Protein AF-A0A0K0DC01-F1 (afdb_monomer_lite)

Foldseek 3Di:
DADEAEDQDVVVVVCCVPPVVDDADRRYYYHHDDPQVVLQPAADQEAEFQPADPPPPFPFGWNGPVCQDLSNLVSVLRNYDPNHDYHTDGDDPPPCPSSVVSNVVRDQADADFDDPPDDPDGDDDDDDRDHDDD

Radius of gyration: 16.02 Å; chains: 1; bounding box: 36×36×42 Å

pLDDT: mean 73.1, std 22.29, range [21.22, 97.88]

Structure (mmCIF, N/CA/C/O backbone):
data_AF-A0A0K0DC01-F1
#
_entry.id   AF-A0A0K0DC01-F1
#
loop_
_atom_site.group_PDB
_atom_site.id
_atom_site.type_symbol
_atom_site.label_atom_id
_atom_site.label_alt_id
_atom_site.label_comp_id
_atom_site.label_asym_id
_atom_site.label_entity_id
_atom_site.label_seq_id
_atom_site.pdbx_PDB_ins_code
_atom_site.Cartn_x
_atom_site.Cartn_y
_atom_site.Cartn_z
_atom_site.occupancy
_atom_site.B_iso_or_equiv
_atom_site.auth_seq_id
_atom_site.auth_comp_id
_atom_site.auth_asym_id
_atom_site.auth_atom_id
_atom_site.pdbx_PDB_model_num
ATOM 1 N N . MET A 1 1 ? -1.907 -18.065 4.394 1.00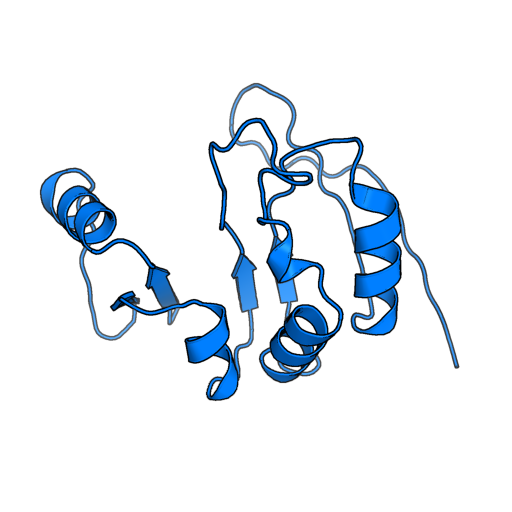 72.00 1 MET A N 1
ATOM 2 C CA . MET A 1 1 ? -1.603 -16.626 4.382 1.00 72.00 1 MET A CA 1
ATOM 3 C C . MET A 1 1 ? -2.094 -16.128 3.047 1.00 72.00 1 MET A C 1
ATOM 5 O O . MET A 1 1 ? -1.588 -16.636 2.064 1.00 72.00 1 MET A O 1
ATOM 9 N N . ASP A 1 2 ? -3.148 -15.318 3.036 1.00 90.06 2 ASP A N 1
ATOM 10 C CA . ASP A 1 2 ? -3.704 -14.692 1.832 1.00 90.06 2 ASP A CA 1
ATOM 11 C C . ASP A 1 2 ? -3.172 -13.254 1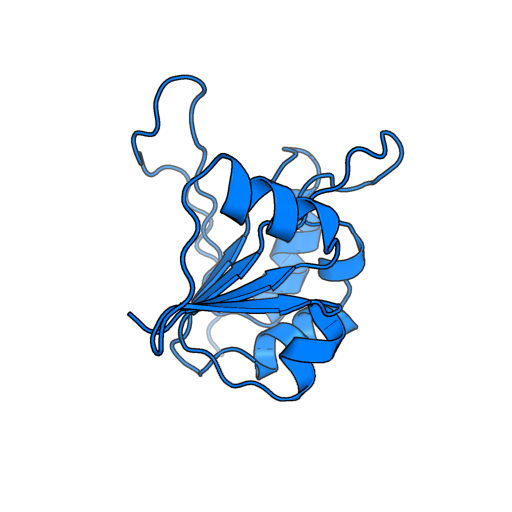.797 1.00 90.06 2 ASP A C 1
ATOM 13 O O . ASP A 1 2 ? -3.313 -12.534 2.786 1.00 90.06 2 ASP A O 1
ATOM 17 N N . ILE A 1 3 ? -2.453 -12.893 0.739 1.00 91.31 3 ILE A N 1
ATOM 18 C CA . ILE A 1 3 ? -1.695 -11.653 0.623 1.00 91.31 3 ILE A CA 1
ATOM 19 C C . ILE A 1 3 ? -2.114 -10.961 -0.660 1.00 91.31 3 ILE A C 1
ATOM 21 O O . ILE A 1 3 ? -2.009 -11.518 -1.756 1.00 91.31 3 ILE A O 1
ATOM 25 N N . THR A 1 4 ? -2.512 -9.704 -0.514 1.00 92.62 4 THR A N 1
ATOM 26 C CA . THR A 1 4 ? -2.651 -8.794 -1.643 1.00 92.62 4 THR A CA 1
ATOM 27 C C . THR A 1 4 ? -1.570 -7.739 -1.555 1.00 92.62 4 THR A C 1
ATOM 29 O O . THR A 1 4 ? -1.534 -6.971 -0.595 1.00 92.62 4 THR A O 1
ATOM 32 N N . THR A 1 5 ? -0.698 -7.702 -2.555 1.00 93.69 5 THR A N 1
ATOM 33 C CA . THR A 1 5 ? 0.277 -6.626 -2.719 1.00 93.69 5 THR A CA 1
ATOM 34 C C . THR A 1 5 ? -0.291 -5.630 -3.719 1.00 93.69 5 THR A C 1
ATOM 36 O O . THR A 1 5 ? -0.624 -6.011 -4.838 1.00 93.69 5 THR A O 1
ATOM 39 N N . VAL A 1 6 ? -0.413 -4.366 -3.327 1.00 93.38 6 VAL A N 1
ATOM 40 C CA . VAL A 1 6 ? -0.788 -3.285 -4.245 1.00 93.38 6 VAL A CA 1
ATOM 41 C C . VAL A 1 6 ? 0.481 -2.529 -4.603 1.00 93.38 6 VAL A C 1
ATOM 43 O O . VAL A 1 6 ? 1.147 -2.001 -3.716 1.00 93.38 6 VAL A O 1
ATOM 46 N N . GLU A 1 7 ? 0.829 -2.521 -5.883 1.00 94.38 7 GLU A N 1
ATOM 47 C CA . GLU A 1 7 ? 2.034 -1.882 -6.410 1.00 94.38 7 GLU A CA 1
ATOM 48 C C . GLU A 1 7 ? 1.637 -0.840 -7.456 1.00 94.38 7 GLU A C 1
ATOM 50 O O . GLU A 1 7 ? 0.808 -1.105 -8.323 1.00 94.38 7 GLU A O 1
ATOM 55 N N . LEU A 1 8 ? 2.239 0.344 -7.393 1.00 93.69 8 LEU A N 1
ATOM 56 C CA . LEU A 1 8 ? 1.942 1.430 -8.319 1.00 93.69 8 LEU A CA 1
ATOM 57 C C . LEU A 1 8 ? 2.677 1.245 -9.654 1.00 93.69 8 LEU A C 1
ATOM 59 O O . LEU A 1 8 ? 2.122 1.550 -10.711 1.00 93.69 8 LEU A O 1
ATOM 63 N N . ASP A 1 9 ? 3.923 0.761 -9.622 1.00 94.00 9 ASP A N 1
ATOM 64 C CA . ASP A 1 9 ? 4.771 0.652 -10.809 1.00 94.00 9 ASP A CA 1
ATOM 65 C C . ASP A 1 9 ? 4.797 -0.782 -11.388 1.00 94.00 9 ASP A C 1
ATOM 67 O O . ASP A 1 9 ? 5.439 -1.686 -10.834 1.00 94.00 9 ASP A O 1
ATOM 71 N N . PRO A 1 10 ? 4.199 -1.024 -12.573 1.00 95.38 10 PRO A N 1
ATOM 72 C CA . PRO A 1 10 ? 4.240 -2.336 -13.219 1.00 95.38 10 PRO A CA 1
ATOM 73 C C . PRO A 1 10 ? 5.661 -2.798 -13.590 1.00 95.38 10 PRO A C 1
ATOM 75 O O . PRO A 1 10 ? 5.891 -3.997 -13.793 1.00 95.38 10 PRO A O 1
ATOM 78 N N . ALA A 1 11 ? 6.639 -1.890 -13.689 1.00 96.38 11 ALA A N 1
ATOM 79 C CA . ALA A 1 11 ? 8.031 -2.258 -13.911 1.00 96.38 11 ALA A CA 1
ATOM 80 C C . ALA A 1 11 ? 8.624 -3.013 -12.712 1.00 96.38 11 ALA A C 1
ATOM 82 O O . ALA A 1 11 ? 9.389 -3.959 -12.931 1.00 96.38 11 ALA A O 1
ATOM 83 N N . ILE A 1 12 ? 8.234 -2.663 -11.481 1.00 95.00 12 ILE A N 1
ATOM 84 C CA . ILE A 1 12 ? 8.660 -3.358 -10.260 1.00 95.00 12 ILE A CA 1
ATOM 85 C C . ILE A 1 12 ? 8.122 -4.786 -10.251 1.00 95.00 12 ILE A C 1
ATOM 87 O O . ILE A 1 12 ? 8.902 -5.720 -10.065 1.00 95.00 12 ILE A O 1
ATOM 91 N N . LEU A 1 13 ? 6.842 -4.991 -10.585 1.00 95.38 13 LEU A N 1
ATOM 92 C CA . LEU A 1 13 ? 6.265 -6.335 -10.718 1.00 95.38 13 LEU A CA 1
ATOM 93 C C . LEU A 1 13 ? 7.022 -7.179 -11.754 1.00 95.38 13 LEU A C 1
ATOM 95 O O . LEU A 1 13 ? 7.353 -8.342 -11.510 1.00 95.38 13 LEU A O 1
ATOM 99 N N . ARG A 1 14 ? 7.359 -6.591 -12.908 1.00 96.31 14 ARG A N 1
ATOM 100 C CA . ARG A 1 14 ? 8.145 -7.275 -13.946 1.00 96.31 14 ARG A CA 1
ATOM 101 C C . ARG A 1 14 ? 9.538 -7.667 -13.449 1.00 96.31 14 ARG A C 1
ATOM 103 O O . ARG A 1 14 ? 10.002 -8.765 -13.758 1.00 96.31 14 ARG A O 1
ATOM 110 N N . ILE A 1 15 ? 10.212 -6.789 -12.706 1.00 97.12 15 ILE A N 1
ATOM 111 C CA . ILE A 1 15 ? 11.526 -7.068 -12.112 1.00 97.12 15 ILE A CA 1
ATOM 112 C C . ILE A 1 15 ? 11.407 -8.173 -11.059 1.00 97.12 15 ILE A C 1
ATOM 114 O O . ILE A 1 15 ? 12.187 -9.123 -11.098 1.00 97.12 15 ILE A O 1
ATOM 118 N N . ALA A 1 16 ? 10.416 -8.090 -10.173 1.00 97.00 16 ALA A N 1
ATOM 119 C CA . ALA A 1 16 ? 10.173 -9.061 -9.115 1.00 97.00 16 ALA A CA 1
ATOM 120 C C . ALA A 1 16 ? 9.929 -10.471 -9.676 1.00 97.00 16 ALA A C 1
ATOM 122 O O . ALA A 1 16 ? 10.578 -11.427 -9.249 1.00 97.00 16 ALA A O 1
ATOM 123 N N . LYS A 1 17 ? 9.082 -10.595 -10.707 1.00 95.56 17 LYS A N 1
ATOM 124 C CA . LYS A 1 17 ? 8.835 -11.873 -11.395 1.00 95.56 17 LYS A CA 1
ATOM 125 C C . LYS A 1 17 ? 10.083 -12.418 -12.083 1.00 95.56 17 LYS A C 1
ATOM 127 O O . LYS A 1 17 ? 10.385 -13.602 -11.979 1.00 95.56 17 LYS A O 1
ATOM 132 N N . LYS A 1 18 ? 10.826 -11.561 -12.791 1.00 96.50 18 LYS A N 1
ATOM 133 C CA . LYS A 1 18 ? 11.973 -11.993 -13.604 1.00 96.50 18 LYS A CA 1
ATOM 134 C C . LYS A 1 18 ? 13.207 -12.347 -12.773 1.00 96.50 18 LYS A C 1
ATOM 136 O O . LYS A 1 18 ? 13.928 -13.270 -13.136 1.00 96.50 18 LYS A O 1
ATOM 141 N N . TRP A 1 19 ? 13.478 -11.589 -11.713 1.00 97.88 19 TRP A N 1
ATOM 142 C CA . TRP A 1 19 ? 14.767 -11.625 -11.013 1.00 97.88 19 TRP A CA 1
ATOM 143 C C . TRP A 1 19 ? 14.675 -12.054 -9.550 1.00 97.88 19 TRP A C 1
ATOM 145 O O . TRP A 1 19 ? 15.684 -12.476 -8.995 1.00 97.88 19 TRP A O 1
ATOM 155 N N . TYR A 1 20 ? 13.493 -11.978 -8.934 1.00 96.25 20 TYR A N 1
ATOM 156 C CA . TYR A 1 20 ? 13.296 -12.284 -7.512 1.00 96.25 20 TYR A CA 1
ATOM 157 C C . TYR A 1 20 ? 12.340 -13.457 -7.270 1.00 96.25 20 TYR A C 1
ATOM 159 O O . TYR A 1 20 ? 11.927 -13.674 -6.135 1.00 96.25 20 TYR A O 1
ATOM 167 N N . ALA A 1 21 ? 12.016 -14.224 -8.319 1.00 94.50 21 ALA A N 1
ATOM 168 C CA . ALA A 1 21 ? 11.156 -15.408 -8.248 1.00 94.50 21 ALA A CA 1
ATOM 169 C C . ALA A 1 21 ? 9.800 -15.143 -7.566 1.00 94.50 21 ALA A C 1
ATOM 171 O O . ALA A 1 21 ? 9.260 -16.010 -6.881 1.00 94.50 21 ALA A O 1
ATOM 172 N N . LEU A 1 22 ? 9.257 -13.935 -7.748 1.00 94.25 22 LEU A N 1
ATOM 173 C CA . LEU A 1 22 ? 7.889 -13.642 -7.349 1.00 94.25 22 LEU A CA 1
ATOM 174 C C . LEU A 1 22 ? 6.937 -14.486 -8.202 1.00 94.25 22 LEU A C 1
ATOM 176 O O . LEU A 1 22 ? 6.884 -14.308 -9.420 1.00 94.25 22 LEU A O 1
ATOM 180 N N . ASP A 1 23 ? 6.185 -15.358 -7.541 1.00 92.81 23 ASP A N 1
ATOM 181 C CA . ASP A 1 23 ? 5.131 -16.165 -8.143 1.00 92.81 23 ASP A CA 1
ATOM 182 C C . ASP A 1 23 ? 3.783 -15.800 -7.516 1.00 92.81 23 ASP A C 1
ATOM 184 O O . ASP A 1 23 ? 3.688 -15.573 -6.304 1.00 92.81 23 ASP A O 1
ATOM 188 N N . GLU A 1 24 ? 2.761 -15.696 -8.360 1.00 93.12 24 GLU A N 1
ATOM 189 C CA . GLU A 1 24 ? 1.397 -15.384 -7.940 1.00 93.12 24 GLU A CA 1
ATOM 190 C C . GLU A 1 24 ? 0.581 -16.674 -7.904 1.00 93.12 24 GLU A C 1
ATOM 192 O O . GLU A 1 24 ? 0.580 -17.453 -8.856 1.00 93.12 24 GLU A O 1
ATOM 197 N N . ASP A 1 25 ? -0.145 -16.894 -6.813 1.00 93.19 25 ASP A N 1
ATOM 198 C CA . ASP A 1 25 ? -1.046 -18.030 -6.651 1.00 93.19 25 ASP A CA 1
ATOM 199 C C . ASP A 1 25 ? -2.389 -17.561 -6.068 1.00 93.19 25 ASP A C 1
ATOM 201 O O . ASP A 1 25 ? -2.649 -16.373 -5.879 1.00 93.19 25 ASP A O 1
ATOM 205 N N . TYR A 1 26 ? -3.278 -18.502 -5.755 1.00 92.31 26 TYR A N 1
ATOM 206 C CA . TYR A 1 26 ? -4.573 -18.186 -5.141 1.00 92.31 26 TYR A CA 1
ATOM 207 C C . TYR A 1 26 ? -4.461 -17.529 -3.749 1.00 92.31 26 TYR A C 1
ATOM 209 O O . TYR A 1 26 ? -5.467 -17.081 -3.206 1.00 92.31 26 TYR A O 1
ATOM 217 N N . ARG A 1 27 ? -3.263 -17.490 -3.154 1.00 92.12 27 ARG A N 1
ATOM 218 C CA . ARG A 1 27 ? -2.957 -16.930 -1.833 1.00 92.12 27 ARG A CA 1
ATOM 219 C C . ARG A 1 27 ? -2.034 -15.714 -1.900 1.00 92.12 27 ARG A C 1
ATOM 221 O O . ARG A 1 27 ? -1.879 -15.050 -0.882 1.00 92.12 27 ARG A O 1
ATOM 228 N N . HIS A 1 28 ? -1.409 -15.419 -3.035 1.00 94.25 28 HIS A N 1
ATOM 229 C CA . HIS A 1 28 ? -0.598 -14.226 -3.235 1.00 94.25 28 HIS A CA 1
ATOM 230 C C . HIS A 1 28 ? -0.881 -13.618 -4.603 1.00 94.25 28 HIS A C 1
ATOM 232 O O . HIS A 1 28 ? -0.551 -14.197 -5.634 1.00 94.25 28 HIS A O 1
ATOM 238 N N . ARG A 1 29 ? -1.471 -12.424 -4.588 1.00 94.12 29 ARG A N 1
ATOM 239 C CA . ARG A 1 29 ? -1.810 -11.654 -5.786 1.00 94.12 29 ARG A CA 1
ATOM 240 C C . ARG A 1 29 ? -1.162 -10.280 -5.737 1.00 94.12 29 ARG A C 1
ATOM 242 O O . ARG A 1 29 ? -1.105 -9.664 -4.669 1.00 94.12 29 ARG A O 1
ATOM 249 N N . VAL A 1 30 ? -0.722 -9.795 -6.892 1.00 95.25 30 VAL A N 1
ATOM 250 C CA . VAL A 1 30 ? -0.247 -8.426 -7.064 1.00 95.25 30 VAL A CA 1
ATOM 251 C C . VAL A 1 30 ? -1.228 -7.653 -7.930 1.00 95.25 30 VAL A C 1
ATOM 253 O O . VAL A 1 30 ? -1.561 -8.049 -9.044 1.00 95.25 30 VAL A O 1
ATOM 256 N N . ILE A 1 31 ? -1.691 -6.525 -7.410 1.00 93.81 31 ILE A N 1
ATOM 257 C CA . ILE A 1 31 ? -2.612 -5.622 -8.090 1.00 93.81 31 ILE A CA 1
ATOM 258 C C . ILE A 1 31 ? -1.835 -4.364 -8.453 1.00 93.81 31 ILE A C 1
ATOM 260 O O . ILE A 1 31 ? -1.224 -3.742 -7.586 1.00 93.81 31 ILE A O 1
ATOM 264 N N . ILE A 1 32 ? -1.854 -4.006 -9.739 1.00 95.00 32 ILE A N 1
ATOM 265 C CA . ILE A 1 32 ? -1.292 -2.739 -10.206 1.00 95.00 32 ILE A CA 1
ATOM 266 C C . ILE A 1 32 ? -2.359 -1.657 -10.062 1.00 95.00 32 ILE A C 1
ATOM 268 O O . ILE A 1 32 ? -3.267 -1.584 -10.889 1.00 95.00 32 ILE A O 1
ATOM 272 N N . ASP A 1 33 ? -2.274 -0.869 -8.992 1.00 92.00 33 ASP A N 1
ATOM 273 C CA . ASP A 1 33 ? -3.213 0.216 -8.685 1.00 92.00 33 ASP A CA 1
ATOM 274 C C . ASP A 1 33 ? -2.590 1.215 -7.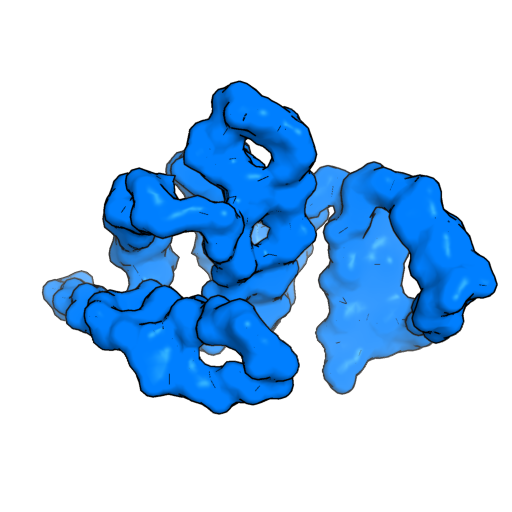691 1.00 92.00 33 ASP A C 1
ATOM 276 O O . ASP A 1 33 ? -1.571 0.946 -7.052 1.00 92.00 33 ASP A O 1
ATOM 280 N N . ASP A 1 34 ? -3.223 2.373 -7.531 1.00 88.25 34 ASP A N 1
ATOM 281 C CA . ASP A 1 34 ? -2.939 3.286 -6.429 1.00 88.25 34 ASP A CA 1
ATOM 282 C C . ASP A 1 34 ? -3.452 2.677 -5.116 1.00 88.25 34 ASP A C 1
ATOM 284 O O . ASP A 1 34 ? -4.650 2.412 -4.949 1.00 88.25 34 ASP A O 1
ATOM 288 N N . GLY A 1 35 ? -2.543 2.511 -4.151 1.00 84.19 35 GLY A N 1
ATOM 289 C CA . GLY A 1 35 ? -2.855 2.003 -2.820 1.00 84.19 35 GLY A CA 1
ATOM 290 C C . GLY A 1 35 ? -4.037 2.715 -2.162 1.00 84.19 35 GLY A C 1
ATOM 291 O O . GLY A 1 35 ? -4.889 2.040 -1.601 1.00 84.19 35 GLY A O 1
ATOM 292 N N . LEU A 1 36 ? -4.164 4.044 -2.277 1.00 82.62 36 LEU A N 1
ATOM 293 C CA . LEU A 1 36 ? -5.277 4.808 -1.694 1.00 82.62 36 LEU A CA 1
ATOM 294 C C . LEU A 1 36 ? -6.620 4.580 -2.402 1.00 82.62 36 LEU A C 1
ATOM 296 O O . LEU A 1 36 ? -7.676 4.786 -1.795 1.00 82.62 36 LEU A O 1
ATOM 300 N N . ASN A 1 37 ? -6.609 4.175 -3.671 1.00 84.19 37 ASN A N 1
ATOM 301 C CA . ASN A 1 37 ? -7.831 3.814 -4.385 1.00 84.19 37 ASN A CA 1
ATOM 302 C C . ASN A 1 37 ? -8.271 2.397 -4.038 1.00 84.19 37 ASN A C 1
ATOM 304 O O . ASN A 1 37 ? -9.448 2.201 -3.730 1.00 84.19 37 ASN A O 1
ATOM 308 N N . TYR A 1 38 ? -7.328 1.456 -3.981 1.00 82.88 38 TYR A N 1
ATOM 309 C CA . TYR A 1 38 ? -7.605 0.064 -3.635 1.00 82.88 38 TYR A CA 1
ATOM 310 C C . TYR A 1 38 ? -8.258 -0.079 -2.250 1.00 82.88 38 TYR A C 1
ATOM 312 O O . TYR A 1 38 ? -9.263 -0.772 -2.073 1.00 82.88 38 TYR A O 1
ATOM 320 N N . VAL A 1 39 ? -7.738 0.646 -1.258 1.00 77.69 39 VAL A N 1
ATOM 321 C CA . VAL A 1 39 ? -8.178 0.535 0.144 1.00 77.69 39 VAL A CA 1
ATOM 322 C C . VAL A 1 39 ? -9.610 1.008 0.409 1.00 77.69 39 VAL A C 1
ATOM 324 O O . VAL A 1 39 ? -10.151 0.731 1.476 1.00 77.69 39 VAL A O 1
ATOM 327 N N . LYS A 1 40 ? -10.262 1.701 -0.533 1.00 71.12 40 LYS A N 1
ATOM 328 C CA . LYS A 1 40 ? -11.652 2.166 -0.364 1.00 71.12 40 LYS A CA 1
ATOM 329 C C . LYS A 1 40 ? -12.670 1.020 -0.374 1.00 71.12 40 LYS A C 1
ATOM 331 O O . LYS A 1 40 ? -13.783 1.212 0.111 1.00 71.12 40 LYS A O 1
ATOM 336 N N . CYS A 1 41 ? -12.300 -0.139 -0.920 1.00 62.34 41 CYS A N 1
ATOM 337 C CA . CYS A 1 41 ? -13.207 -1.262 -1.166 1.00 62.34 41 CYS A CA 1
ATOM 338 C C . CYS A 1 41 ? -12.836 -2.542 -0.398 1.00 62.34 41 CYS A C 1
ATOM 340 O O . CYS A 1 41 ? -13.537 -3.543 -0.533 1.00 62.34 41 CYS A O 1
ATOM 342 N N . ALA A 1 42 ? -11.750 -2.530 0.379 1.00 67.00 42 ALA A N 1
ATOM 343 C CA . ALA A 1 42 ? -11.215 -3.712 1.051 1.00 67.00 42 ALA A CA 1
ATOM 344 C C . ALA A 1 42 ? -11.432 -3.657 2.573 1.00 67.00 42 ALA A C 1
ATOM 346 O O . ALA A 1 42 ? -11.555 -2.582 3.159 1.00 67.00 42 ALA A O 1
ATOM 347 N N . ALA A 1 43 ? -11.470 -4.830 3.207 1.00 73.81 43 ALA A N 1
ATOM 348 C CA . ALA A 1 43 ? -11.488 -4.986 4.657 1.00 73.81 43 ALA A CA 1
ATOM 349 C C . ALA A 1 43 ? -10.434 -6.030 5.044 1.00 73.81 43 ALA A C 1
ATOM 351 O O . ALA A 1 43 ? -10.611 -7.219 4.791 1.00 73.81 43 ALA A O 1
ATOM 352 N N . GLU A 1 44 ? -9.331 -5.578 5.636 1.00 79.56 44 GLU A N 1
ATOM 353 C CA . GLU A 1 44 ? -8.132 -6.381 5.865 1.00 79.56 44 GLU A CA 1
ATOM 354 C C . GLU A 1 44 ? -7.828 -6.549 7.359 1.00 79.56 44 GLU A C 1
ATOM 356 O O . GLU A 1 44 ? -8.094 -5.683 8.202 1.00 79.56 44 GLU A O 1
ATOM 361 N N . SER A 1 45 ? -7.244 -7.698 7.704 1.00 80.81 45 SER A N 1
ATOM 362 C CA . SER A 1 45 ? -6.806 -7.978 9.080 1.00 80.81 45 SER A CA 1
ATOM 363 C C . SER A 1 45 ? -5.440 -7.363 9.382 1.00 80.81 45 SER A C 1
ATOM 365 O O . SER A 1 45 ? -5.177 -6.956 10.508 1.00 80.81 45 SER A O 1
ATOM 367 N N . VAL A 1 46 ? -4.550 -7.290 8.394 1.00 85.31 46 VAL A N 1
ATOM 368 C CA . VAL A 1 46 ? -3.210 -6.717 8.551 1.00 85.31 46 VAL A CA 1
ATOM 369 C C . VAL A 1 46 ? -2.882 -5.926 7.299 1.00 85.31 46 VAL A C 1
ATOM 371 O O . VAL A 1 46 ? -3.021 -6.436 6.193 1.00 85.31 46 VAL A O 1
ATOM 374 N N . VAL A 1 47 ? -2.420 -4.695 7.483 1.00 87.50 47 VAL A N 1
ATOM 375 C CA . VAL A 1 47 ? -2.008 -3.805 6.399 1.00 87.50 47 VAL A CA 1
ATOM 376 C C . VAL A 1 47 ? -0.564 -3.408 6.643 1.00 87.50 47 VAL A C 1
ATOM 378 O O . VAL A 1 47 ? -0.223 -2.922 7.722 1.00 87.50 47 VAL A O 1
ATOM 381 N N . HIS A 1 48 ? 0.287 -3.629 5.644 1.00 87.81 48 HIS A N 1
ATOM 382 C CA . HIS A 1 48 ? 1.683 -3.217 5.675 1.00 87.81 48 HIS A CA 1
ATOM 383 C C . HIS A 1 48 ? 1.922 -2.116 4.642 1.00 87.81 48 HIS A C 1
ATOM 385 O O . HIS A 1 48 ? 1.743 -2.339 3.449 1.00 87.81 48 HIS A O 1
ATOM 391 N N . LEU A 1 49 ? 2.315 -0.931 5.105 1.00 87.62 49 LEU A N 1
ATOM 392 C CA . LEU A 1 49 ? 2.669 0.206 4.264 1.00 87.62 49 LEU A CA 1
ATOM 393 C C . LEU A 1 49 ? 4.192 0.294 4.129 1.00 87.62 49 LEU A C 1
ATOM 395 O O . LEU A 1 49 ? 4.889 0.690 5.067 1.00 87.62 49 LEU A O 1
ATOM 399 N N . ASP A 1 50 ? 4.690 -0.030 2.938 1.00 88.81 50 ASP A N 1
ATOM 400 C CA . ASP A 1 50 ? 6.088 0.171 2.533 1.00 88.81 50 ASP A CA 1
ATOM 401 C C . ASP A 1 50 ? 6.145 1.046 1.272 1.00 88.81 50 ASP A C 1
ATOM 403 O O . ASP A 1 50 ? 6.599 0.638 0.209 1.00 88.81 50 ASP A O 1
ATOM 407 N N . ILE A 1 51 ? 5.587 2.256 1.377 1.00 87.50 51 ILE A N 1
ATOM 408 C CA . ILE A 1 51 ? 5.414 3.176 0.245 1.00 87.50 51 ILE A CA 1
ATOM 409 C C . ILE A 1 51 ? 6.399 4.325 0.397 1.00 87.50 51 ILE A C 1
ATOM 411 O O . ILE A 1 51 ? 6.144 5.271 1.138 1.00 87.50 51 ILE A O 1
ATOM 415 N N . CYS A 1 52 ? 7.530 4.245 -0.292 1.00 86.56 52 CYS A N 1
ATOM 416 C CA . CYS A 1 52 ? 8.616 5.206 -0.146 1.00 86.56 52 CYS A CA 1
ATOM 417 C C . CYS A 1 52 ? 8.795 6.098 -1.378 1.00 86.56 52 CYS A C 1
ATOM 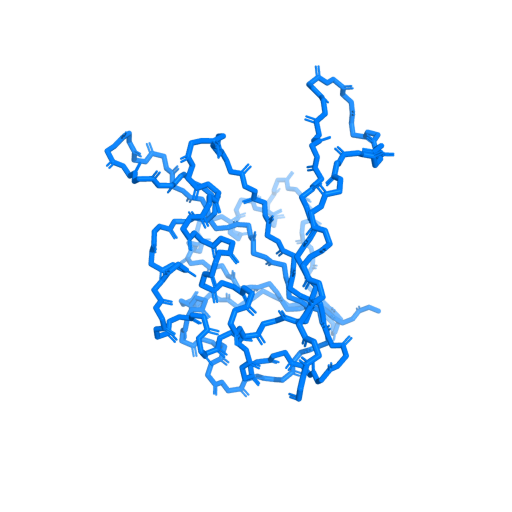419 O O . CYS A 1 52 ? 8.478 5.704 -2.496 1.00 86.56 52 CYS A O 1
ATOM 421 N N . THR A 1 53 ? 9.382 7.275 -1.176 1.00 85.69 53 THR A N 1
ATOM 422 C CA . THR A 1 53 ? 9.875 8.143 -2.251 1.00 85.69 53 THR A CA 1
ATOM 423 C C . THR A 1 53 ? 11.379 8.356 -2.130 1.00 85.69 53 THR A C 1
ATOM 425 O O . THR A 1 53 ? 11.950 8.296 -1.039 1.00 85.69 53 THR A O 1
ATOM 428 N N . THR A 1 54 ? 12.023 8.612 -3.265 1.00 85.06 54 THR A N 1
ATOM 429 C CA . THR A 1 54 ? 13.419 9.065 -3.346 1.00 85.06 54 THR A CA 1
ATOM 430 C C . THR A 1 54 ? 13.531 10.574 -3.553 1.00 85.06 54 THR A C 1
ATOM 432 O O . THR A 1 54 ? 14.635 11.070 -3.761 1.00 85.06 54 THR A O 1
ATOM 435 N N . ASP A 1 55 ? 12.406 11.291 -3.546 1.00 87.12 55 ASP A N 1
ATOM 436 C CA . ASP A 1 55 ? 12.373 12.748 -3.637 1.00 87.12 55 ASP A CA 1
ATOM 437 C C . ASP A 1 55 ? 13.071 13.369 -2.409 1.00 87.12 55 ASP A C 1
ATOM 439 O O . ASP A 1 55 ? 12.622 13.143 -1.279 1.00 87.12 55 ASP A O 1
ATOM 443 N N . PRO A 1 56 ? 14.177 14.116 -2.595 1.00 81.44 56 PRO A N 1
ATOM 444 C CA . PRO A 1 56 ? 14.902 14.736 -1.491 1.00 81.44 56 PRO A CA 1
ATOM 445 C C . PRO A 1 56 ? 14.106 15.846 -0.791 1.00 81.44 56 PRO A C 1
ATOM 447 O O . PRO A 1 56 ? 14.412 16.151 0.362 1.00 81.44 56 PRO A O 1
ATOM 450 N N . ASP A 1 57 ? 13.102 16.424 -1.456 1.00 85.12 57 ASP A N 1
ATOM 451 C CA . ASP A 1 57 ? 12.283 17.518 -0.928 1.00 85.12 57 ASP A CA 1
ATOM 452 C C . ASP A 1 57 ? 11.022 17.017 -0.192 1.00 85.12 57 ASP A C 1
ATOM 454 O O . ASP A 1 57 ? 10.279 17.808 0.400 1.00 85.12 57 ASP A O 1
ATOM 458 N N . ALA A 1 58 ? 10.778 15.700 -0.179 1.00 82.00 58 ALA A N 1
ATOM 459 C CA . ALA A 1 58 ? 9.663 15.100 0.548 1.00 82.00 58 ALA A CA 1
ATOM 460 C C . ALA A 1 58 ? 9.837 15.232 2.070 1.00 82.00 58 ALA A C 1
ATOM 462 O O . ALA A 1 58 ? 10.918 14.998 2.619 1.00 82.00 58 ALA A O 1
ATOM 463 N N . LYS A 1 59 ? 8.756 15.555 2.795 1.00 81.12 59 LYS A N 1
ATOM 464 C CA . LYS A 1 59 ? 8.829 15.738 4.258 1.00 81.12 59 LYS A CA 1
ATOM 465 C C . LYS A 1 59 ? 9.012 14.405 4.985 1.00 81.12 59 LYS A C 1
ATOM 467 O O . LYS A 1 59 ? 9.669 14.344 6.027 1.00 81.12 59 LYS A O 1
ATOM 472 N N . SER A 1 60 ? 8.472 13.337 4.415 1.00 79.75 60 SER A N 1
ATOM 473 C CA . SER A 1 60 ? 8.645 11.957 4.824 1.00 79.75 60 SER A CA 1
ATOM 474 C C . SER A 1 60 ? 9.001 11.089 3.624 1.00 79.75 60 SER A C 1
ATOM 476 O O . SER A 1 60 ? 8.312 11.063 2.606 1.00 79.75 60 SER A O 1
ATOM 478 N N . LEU A 1 61 ? 10.086 10.332 3.783 1.00 81.69 61 LEU A N 1
ATOM 479 C CA . LEU A 1 61 ? 10.573 9.407 2.763 1.00 81.69 61 LEU A CA 1
ATOM 480 C C . LEU A 1 61 ? 9.786 8.097 2.751 1.00 81.69 61 LEU A C 1
ATOM 482 O O . LEU A 1 61 ? 9.616 7.517 1.688 1.00 81.69 61 LEU A O 1
ATOM 486 N N . CYS A 1 62 ? 9.338 7.624 3.918 1.00 83.75 62 CYS A N 1
ATOM 487 C CA . CYS A 1 62 ? 8.601 6.371 4.079 1.00 83.75 62 CYS A CA 1
ATOM 488 C C . CYS A 1 62 ? 7.704 6.450 5.332 1.00 83.75 62 CYS A C 1
ATOM 490 O O . CYS A 1 62 ? 8.254 6.609 6.429 1.00 83.75 62 CYS A O 1
ATOM 492 N N . PRO A 1 63 ? 6.373 6.321 5.199 1.00 83.44 63 PRO A N 1
ATOM 493 C CA . PRO A 1 63 ? 5.623 6.490 3.963 1.00 83.44 63 PRO A CA 1
ATOM 494 C C . PRO A 1 63 ? 5.758 7.895 3.373 1.00 83.44 63 PRO A C 1
ATOM 496 O O . PRO A 1 63 ? 6.185 8.818 4.069 1.00 83.44 63 PRO A O 1
ATOM 499 N N . ILE A 1 64 ? 5.366 8.065 2.114 1.00 86.44 64 ILE A N 1
ATOM 500 C CA . ILE A 1 64 ? 5.235 9.393 1.500 1.00 86.44 64 ILE A CA 1
ATOM 501 C C . ILE A 1 64 ? 4.159 10.242 2.208 1.00 86.44 64 ILE A C 1
ATOM 503 O O . ILE A 1 64 ? 3.193 9.714 2.764 1.00 86.44 64 ILE A O 1
ATOM 507 N N . ASP A 1 65 ? 4.296 11.567 2.140 1.00 83.75 65 ASP A N 1
ATOM 508 C CA . ASP A 1 65 ? 3.508 12.538 2.922 1.00 83.75 65 ASP A CA 1
ATOM 509 C C . ASP A 1 65 ? 1.983 12.377 2.828 1.00 83.75 65 ASP A C 1
ATOM 511 O O . ASP A 1 65 ? 1.274 12.613 3.808 1.00 83.75 65 ASP A O 1
ATOM 515 N N . ILE A 1 66 ? 1.466 11.951 1.670 1.00 85.75 66 ILE A N 1
ATOM 516 C CA . ILE A 1 66 ? 0.021 11.803 1.444 1.00 85.75 66 ILE A CA 1
ATOM 517 C C . ILE A 1 66 ? -0.622 10.762 2.372 1.00 85.75 66 ILE A C 1
ATOM 519 O O . ILE A 1 66 ? -1.796 10.894 2.699 1.00 85.75 66 ILE A O 1
ATOM 523 N N . PHE A 1 67 ? 0.134 9.773 2.864 1.00 83.69 67 PHE A N 1
ATOM 524 C CA . PHE A 1 67 ? -0.382 8.767 3.802 1.00 83.69 67 PHE A CA 1
ATOM 525 C C . PHE A 1 67 ? -0.525 9.288 5.239 1.00 83.69 67 PHE A C 1
ATOM 527 O O . PHE A 1 67 ? -1.098 8.604 6.085 1.00 83.69 67 PHE A O 1
ATOM 534 N N . PHE A 1 68 ? -0.059 10.510 5.510 1.00 81.62 68 PHE A N 1
ATOM 535 C CA . PHE A 1 68 ? -0.225 11.198 6.790 1.00 81.62 68 PHE A CA 1
ATOM 536 C C . PHE A 1 68 ? -1.276 12.313 6.747 1.00 81.62 68 PHE A C 1
ATOM 538 O O . PHE A 1 68 ? -1.331 13.134 7.663 1.00 81.62 68 PHE A O 1
ATOM 545 N N . THR A 1 69 ? -2.107 12.382 5.704 1.00 85.25 69 THR A N 1
ATOM 546 C CA . THR A 1 69 ? -3.265 13.286 5.694 1.00 85.25 69 THR A CA 1
ATOM 547 C C . THR A 1 69 ? -4.418 12.693 6.501 1.00 85.25 69 THR A C 1
ATOM 549 O O . THR A 1 69 ? -4.522 11.474 6.667 1.00 85.25 69 THR A O 1
ATOM 552 N N . GLU A 1 70 ? -5.307 13.539 7.027 1.00 86.38 70 GLU A N 1
ATOM 553 C CA . GLU A 1 70 ? -6.461 13.050 7.792 1.00 86.38 70 GLU A CA 1
ATOM 554 C C . GLU A 1 70 ? -7.383 12.193 6.913 1.00 86.38 70 GLU A C 1
ATOM 556 O O . GLU A 1 70 ? -7.944 11.200 7.378 1.00 86.38 70 GLU A O 1
ATOM 561 N N . GLU A 1 71 ? -7.497 12.532 5.630 1.00 87.12 71 GLU A N 1
ATOM 562 C CA . GLU A 1 71 ? -8.263 11.784 4.642 1.00 87.12 71 GLU A CA 1
ATOM 563 C C . GLU A 1 71 ? -7.689 10.380 4.441 1.00 87.12 71 GLU A C 1
ATOM 565 O O . GLU A 1 71 ? -8.434 9.402 4.527 1.00 87.12 71 GLU A O 1
ATOM 570 N N . ALA A 1 72 ? -6.374 10.261 4.230 1.00 85.25 72 ALA A N 1
ATOM 571 C CA . ALA A 1 72 ? -5.721 8.970 4.042 1.00 85.25 72 ALA A CA 1
ATOM 572 C C . ALA A 1 72 ? -5.814 8.105 5.303 1.00 85.25 72 ALA A C 1
ATOM 574 O O . ALA A 1 72 ? -6.219 6.945 5.222 1.00 85.25 72 ALA A O 1
ATOM 575 N N . VAL A 1 73 ? -5.532 8.674 6.480 1.00 84.44 73 VAL A N 1
ATOM 576 C CA . VAL A 1 73 ? -5.626 7.952 7.759 1.00 84.44 73 VAL A CA 1
ATOM 577 C C . VAL A 1 73 ? -7.055 7.474 8.023 1.00 84.44 73 VAL A C 1
ATOM 579 O O . VAL A 1 73 ? -7.248 6.344 8.462 1.00 84.44 73 VAL A O 1
ATOM 582 N N . ARG A 1 74 ? -8.071 8.280 7.693 1.00 85.19 74 ARG A N 1
ATOM 583 C CA . ARG A 1 74 ? -9.486 7.898 7.819 1.00 85.19 74 ARG A CA 1
ATOM 584 C C . ARG A 1 74 ? -9.889 6.781 6.855 1.00 85.19 74 ARG A C 1
ATOM 586 O O . ARG A 1 74 ? -10.772 5.986 7.172 1.00 85.19 74 ARG A O 1
ATOM 593 N N . VAL A 1 75 ? -9.304 6.734 5.662 1.00 85.12 75 VAL A N 1
ATOM 594 C CA . VAL A 1 75 ? -9.534 5.629 4.722 1.00 85.12 75 VAL A CA 1
ATOM 595 C C . VAL A 1 75 ? -8.852 4.358 5.237 1.00 85.12 75 VAL A C 1
ATOM 597 O O . VAL A 1 75 ? -9.500 3.319 5.331 1.00 85.12 75 VAL A O 1
ATOM 600 N N . LEU A 1 76 ? -7.594 4.453 5.677 1.00 82.62 76 LEU A N 1
ATOM 601 C CA . LEU A 1 76 ? -6.852 3.335 6.269 1.00 82.62 76 LEU A CA 1
ATOM 602 C C . LEU A 1 76 ? -7.518 2.793 7.543 1.00 82.62 76 LEU A C 1
ATOM 604 O O . LEU A 1 76 ? -7.523 1.587 7.767 1.00 82.62 76 LEU A O 1
ATOM 608 N N . SER A 1 77 ? -8.125 3.653 8.364 1.00 82.19 77 SER A N 1
ATOM 609 C CA . SER A 1 77 ? -8.836 3.216 9.570 1.00 82.19 77 SER A CA 1
ATOM 610 C C . SER A 1 77 ? -10.113 2.434 9.255 1.00 82.19 77 SER A C 1
ATOM 612 O O . SER A 1 77 ? -10.562 1.655 10.084 1.00 82.19 77 SER A O 1
ATOM 614 N N . LYS A 1 78 ? -10.724 2.652 8.083 1.00 82.31 78 LYS A N 1
ATOM 615 C CA . LYS A 1 78 ? -11.906 1.901 7.626 1.00 82.31 78 LYS A CA 1
ATOM 616 C C . LYS A 1 78 ? -11.539 0.582 6.952 1.00 82.31 78 LYS A C 1
ATOM 618 O O . LYS A 1 78 ? -12.326 -0.354 7.001 1.00 82.31 78 LYS A O 1
ATOM 623 N N . LEU A 1 79 ? -10.366 0.537 6.326 1.00 81.88 79 LEU A N 1
ATOM 624 C CA . LEU A 1 79 ? -9.800 -0.662 5.715 1.00 81.88 79 LEU A CA 1
ATOM 625 C C . LEU A 1 79 ? -9.500 -1.742 6.759 1.00 81.88 79 LEU A C 1
ATOM 627 O O . LEU A 1 79 ? -9.631 -2.927 6.480 1.00 81.88 79 LEU A O 1
ATOM 631 N N . ILE A 1 80 ? -9.046 -1.349 7.946 1.00 80.94 80 ILE A N 1
ATOM 632 C CA . ILE A 1 80 ? -8.557 -2.285 8.956 1.00 80.94 80 ILE A CA 1
ATOM 633 C C . ILE A 1 80 ? -9.707 -2.693 9.872 1.00 80.94 80 ILE A C 1
ATOM 635 O O . ILE A 1 80 ? -10.426 -1.849 10.400 1.00 80.94 80 ILE A O 1
ATOM 639 N N . SER A 1 81 ? -9.876 -4.002 10.072 1.00 77.69 81 SER A N 1
ATOM 640 C CA . SER A 1 81 ? -10.854 -4.524 11.039 1.00 77.69 81 SER A CA 1
ATOM 641 C C . SER A 1 81 ? -10.597 -3.998 12.462 1.00 77.69 81 SER A C 1
ATOM 643 O O . SER A 1 81 ? -9.483 -3.598 12.783 1.00 77.69 81 SER A O 1
ATOM 645 N N . GLU A 1 82 ? -11.580 -4.065 13.366 1.00 77.25 82 GLU A N 1
ATOM 646 C CA . GLU A 1 82 ? -11.439 -3.562 14.752 1.00 77.25 82 GLU A CA 1
ATOM 647 C C . GLU A 1 82 ? -10.203 -4.086 15.507 1.00 77.25 82 GLU A C 1
ATOM 649 O O . GLU A 1 82 ? -9.694 -3.419 16.405 1.00 77.25 82 GLU A O 1
ATOM 654 N N . ARG A 1 83 ? -9.719 -5.288 15.163 1.00 77.62 83 ARG A N 1
ATOM 655 C CA . ARG A 1 83 ? -8.527 -5.913 15.769 1.00 77.62 83 ARG A CA 1
ATOM 656 C C . ARG A 1 83 ? -7.349 -6.016 14.807 1.00 77.62 83 ARG A C 1
ATOM 658 O O . ARG A 1 83 ? -6.390 -6.734 15.087 1.00 77.62 83 ARG A O 1
ATOM 665 N N . GLY A 1 84 ? -7.459 -5.374 13.654 1.00 77.31 84 GLY A N 1
ATOM 666 C CA . GLY A 1 84 ? -6.434 -5.426 12.640 1.00 77.31 84 GLY A CA 1
ATOM 667 C C . GLY A 1 84 ? -5.251 -4.524 12.966 1.00 77.31 84 GLY A C 1
ATOM 668 O O . GLY A 1 84 ? -5.313 -3.658 13.839 1.00 77.31 84 GLY A O 1
ATOM 669 N N . ILE A 1 85 ? -4.144 -4.753 12.268 1.00 83.62 85 ILE A N 1
ATOM 670 C CA . ILE A 1 85 ? -2.874 -4.074 12.537 1.00 83.62 85 ILE A CA 1
ATOM 671 C C . ILE A 1 85 ? -2.453 -3.280 11.305 1.00 83.62 85 ILE A C 1
ATOM 673 O O . ILE A 1 85 ? -2.304 -3.851 10.225 1.00 83.62 85 ILE A O 1
ATOM 677 N N . LEU A 1 86 ? -2.200 -1.982 11.492 1.00 83.62 86 LEU A N 1
ATOM 678 C CA . LEU A 1 86 ? -1.465 -1.159 10.536 1.00 83.62 86 LEU A CA 1
ATOM 679 C C . LEU A 1 86 ? 0.015 -1.174 10.910 1.00 83.62 86 LEU A C 1
ATOM 681 O O . LEU A 1 86 ? 0.394 -0.686 11.974 1.00 83.62 86 LEU A O 1
ATOM 685 N N . ASN A 1 87 ? 0.855 -1.711 10.036 1.00 84.25 87 ASN A N 1
ATOM 686 C CA . ASN A 1 87 ? 2.304 -1.640 10.162 1.00 84.25 87 ASN A CA 1
ATOM 687 C C . ASN A 1 87 ? 2.848 -0.724 9.065 1.00 84.25 87 ASN A C 1
ATOM 689 O O . ASN A 1 87 ? 2.476 -0.860 7.905 1.00 84.25 87 ASN A O 1
ATOM 693 N N . SER A 1 88 ? 3.727 0.202 9.428 1.00 80.44 88 SER A N 1
ATOM 694 C CA . SER A 1 88 ? 4.344 1.131 8.494 1.00 80.44 88 SER A CA 1
ATOM 695 C C . SER A 1 88 ? 5.823 1.279 8.809 1.00 80.44 88 SER A C 1
ATOM 697 O O . SER A 1 88 ? 6.200 1.516 9.957 1.00 80.44 88 SER A O 1
ATOM 699 N N . LYS A 1 89 ? 6.666 1.215 7.780 1.00 76.88 89 LYS A N 1
ATOM 700 C CA . LYS A 1 89 ? 8.091 1.525 7.914 1.00 76.88 89 LYS A CA 1
ATOM 701 C C . LYS A 1 89 ? 8.293 3.035 7.953 1.00 76.88 89 LYS A C 1
ATOM 703 O O . LYS A 1 89 ? 7.867 3.726 7.036 1.00 76.88 89 LYS A O 1
ATOM 708 N N . THR A 1 90 ? 8.981 3.543 8.973 1.00 70.56 90 THR A N 1
ATOM 709 C CA . THR A 1 90 ? 9.290 4.974 9.100 1.00 70.56 90 THR A CA 1
ATOM 710 C C . THR A 1 90 ? 10.731 5.274 8.679 1.00 70.56 90 THR A C 1
ATOM 712 O O . THR A 1 90 ? 11.692 4.692 9.182 1.00 70.56 90 THR A O 1
ATOM 715 N N . GLY A 1 91 ? 10.891 6.168 7.699 1.00 61.44 91 GLY A N 1
ATOM 716 C CA . GLY A 1 91 ? 12.182 6.464 7.061 1.00 61.44 91 GLY A CA 1
ATOM 717 C C . GLY A 1 91 ? 12.988 7.613 7.679 1.00 61.44 91 GLY A C 1
ATOM 718 O O . GLY A 1 91 ? 14.118 7.847 7.256 1.00 61.44 91 GLY A O 1
ATOM 719 N N . ASN A 1 92 ? 12.448 8.355 8.656 1.00 62.34 92 ASN A N 1
ATOM 720 C CA . ASN A 1 92 ? 13.103 9.557 9.181 1.00 62.34 92 ASN A CA 1
ATOM 721 C C . ASN A 1 92 ? 12.748 9.836 10.657 1.00 62.34 92 ASN A C 1
ATOM 723 O O . ASN A 1 92 ? 11.590 9.718 11.049 1.00 62.34 92 ASN A O 1
ATOM 727 N N . ARG A 1 93 ? 13.727 10.245 11.484 1.00 51.66 93 ARG A N 1
ATOM 728 C CA . ARG A 1 93 ? 13.526 10.492 12.936 1.00 51.66 93 ARG A CA 1
ATOM 729 C C . ARG A 1 93 ? 12.723 11.760 13.247 1.00 51.66 93 ARG A C 1
ATOM 731 O O . ARG A 1 93 ? 12.166 11.869 14.332 1.00 51.66 93 ARG A O 1
ATOM 738 N N . TYR A 1 94 ? 12.684 12.722 12.325 1.00 48.34 94 TYR A N 1
ATOM 739 C CA . TYR A 1 94 ? 12.161 14.068 12.590 1.00 48.34 94 TYR A CA 1
ATOM 740 C C . TYR A 1 94 ? 10.647 14.221 12.383 1.00 48.34 94 TYR A C 1
ATOM 742 O O . TYR A 1 94 ? 10.076 15.219 12.817 1.00 48.34 94 TYR A O 1
ATOM 750 N N . PHE A 1 95 ? 9.981 13.244 11.763 1.00 51.50 95 PHE A N 1
ATOM 751 C CA . PHE A 1 95 ? 8.593 13.392 11.304 1.00 51.50 95 PHE A CA 1
ATOM 752 C C . PHE A 1 95 ? 7.557 12.628 12.149 1.00 51.50 95 PHE A C 1
ATOM 754 O O . PHE A 1 95 ? 6.358 12.686 11.884 1.00 51.50 95 PHE A O 1
ATOM 761 N N . THR A 1 96 ? 7.991 11.933 13.202 1.00 58.19 96 THR A N 1
ATOM 762 C CA . THR A 1 96 ? 7.139 10.986 13.934 1.00 58.19 96 THR A CA 1
ATOM 763 C C . THR A 1 96 ? 6.064 11.663 14.781 1.00 58.19 96 THR A C 1
ATOM 765 O O . THR A 1 96 ? 4.955 11.164 14.852 1.00 58.19 96 THR A O 1
ATOM 768 N N . TRP A 1 97 ? 6.297 12.834 15.379 1.00 56.34 97 TRP A N 1
ATOM 769 C CA . TRP A 1 97 ? 5.366 13.331 16.406 1.00 56.34 97 TRP A CA 1
ATOM 770 C C . TRP A 1 97 ? 3.987 13.775 15.887 1.00 56.34 97 TRP A C 1
ATOM 772 O O . TRP A 1 97 ? 2.964 13.451 16.494 1.00 56.34 97 TRP A O 1
ATOM 782 N N . HIS A 1 98 ? 3.932 14.511 14.771 1.00 61.78 98 HIS A N 1
ATOM 783 C CA . HIS A 1 98 ? 2.653 14.953 14.194 1.00 61.78 98 HIS A CA 1
ATOM 784 C C . HIS A 1 98 ? 1.884 13.776 13.589 1.00 61.78 98 HIS A C 1
ATOM 786 O O . HIS A 1 98 ? 0.679 13.654 13.817 1.00 61.78 98 HIS A O 1
ATOM 792 N N . ALA A 1 99 ? 2.593 12.880 12.898 1.00 65.94 99 ALA A N 1
ATOM 793 C CA . ALA A 1 99 ? 2.033 11.641 12.377 1.00 65.94 99 ALA A CA 1
ATOM 794 C C . ALA A 1 99 ? 1.491 10.752 13.507 1.00 65.94 99 ALA A C 1
ATOM 796 O O . ALA A 1 99 ? 0.339 10.337 13.445 1.00 65.94 99 ALA A O 1
ATOM 797 N N . SER A 1 100 ? 2.248 10.543 14.589 1.00 66.75 100 SER A N 1
ATOM 798 C CA . SER A 1 100 ? 1.811 9.748 15.743 1.00 66.75 100 SER A CA 1
ATOM 799 C C . SER A 1 100 ? 0.592 10.351 16.433 1.00 66.75 100 SER A C 1
ATOM 801 O O . SER A 1 100 ? -0.303 9.614 16.829 1.00 66.75 100 SER A O 1
ATOM 803 N N . LYS A 1 101 ? 0.488 11.685 16.533 1.00 70.75 101 LYS A N 1
ATOM 804 C CA . LYS A 1 101 ? -0.726 12.338 17.047 1.00 70.75 101 LYS A CA 1
ATOM 805 C C . LYS A 1 101 ? -1.940 12.124 16.155 1.00 70.75 101 LYS A C 1
ATOM 807 O O . LYS A 1 101 ? -3.031 11.915 16.678 1.00 70.75 101 LYS A O 1
ATOM 812 N N . LEU A 1 102 ? -1.770 12.215 14.837 1.00 71.69 102 LEU A N 1
ATOM 813 C CA . LEU A 1 102 ? -2.857 11.960 13.900 1.00 71.69 102 LEU A CA 1
ATOM 814 C C . LEU A 1 102 ? -3.281 10.489 13.963 1.00 71.69 102 LEU A C 1
ATOM 816 O O . LEU A 1 102 ? -4.463 10.216 14.123 1.00 71.69 102 LEU A O 1
ATOM 820 N N . LEU A 1 103 ? -2.329 9.556 13.931 1.00 72.06 103 LEU A N 1
ATOM 821 C CA . LEU A 1 103 ? -2.591 8.120 14.021 1.00 72.06 103 LEU A CA 1
ATOM 822 C C . LEU A 1 103 ? -3.250 7.741 15.351 1.00 72.06 103 LEU A C 1
ATOM 824 O O . LEU A 1 103 ? -4.235 7.013 15.340 1.00 72.06 103 LEU A O 1
ATOM 828 N N . ALA A 1 104 ? -2.807 8.299 16.480 1.00 72.25 104 ALA A N 1
ATOM 829 C CA . ALA A 1 104 ? -3.410 8.057 17.794 1.00 72.25 104 ALA A CA 1
ATOM 830 C C . ALA A 1 104 ? -4.856 8.578 17.924 1.00 72.25 104 ALA A C 1
ATOM 832 O O . ALA A 1 104 ? -5.558 8.200 18.860 1.00 72.25 104 ALA A O 1
ATOM 833 N N . ARG A 1 105 ? -5.333 9.440 17.009 1.00 72.88 105 ARG A N 1
ATOM 834 C CA . ARG A 1 105 ? -6.763 9.808 16.940 1.00 72.88 105 ARG A CA 1
ATOM 835 C C . ARG A 1 105 ? -7.624 8.695 16.340 1.00 72.88 105 ARG A C 1
ATOM 837 O O . ARG A 1 105 ? -8.820 8.680 16.604 1.00 72.88 105 ARG A O 1
ATOM 844 N N . PHE A 1 106 ? -7.040 7.814 15.527 1.00 68.81 106 PHE A N 1
ATOM 845 C CA . PHE A 1 106 ? -7.760 6.781 14.775 1.00 68.81 106 PHE A CA 1
ATOM 846 C C . PHE A 1 106 ? -7.413 5.350 15.213 1.00 68.81 106 PHE A C 1
ATOM 848 O O . PHE A 1 106 ? -8.224 4.453 15.010 1.00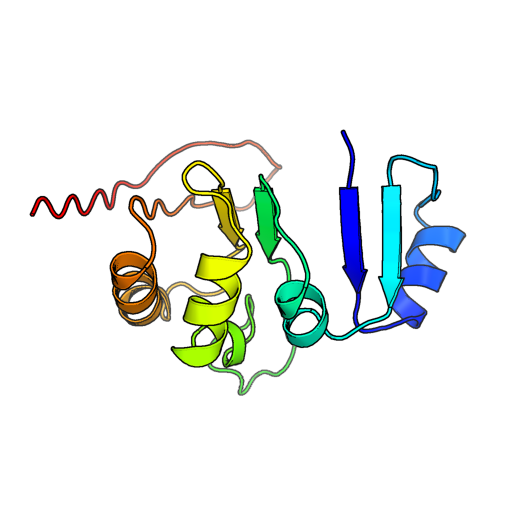 68.81 106 PHE A O 1
ATOM 855 N N . PHE A 1 107 ? -6.247 5.127 15.826 1.00 67.81 107 PHE A N 1
ATOM 856 C CA . PHE A 1 107 ? -5.747 3.807 16.213 1.00 67.81 107 PHE A CA 1
ATOM 857 C C . PHE A 1 107 ? -5.426 3.732 17.710 1.00 67.81 107 PHE A C 1
ATOM 859 O O . PHE A 1 107 ? -4.886 4.669 18.294 1.00 67.81 107 PHE A O 1
ATOM 866 N N . TYR A 1 108 ? -5.748 2.586 18.318 1.00 52.19 108 TYR A N 1
ATOM 867 C CA . TYR A 1 108 ? -5.698 2.372 19.770 1.00 52.19 108 TYR A CA 1
ATOM 868 C C . TYR A 1 108 ? -4.271 2.237 20.338 1.00 52.19 108 TYR A C 1
ATOM 870 O O . TYR A 1 108 ? -4.037 2.582 21.493 1.00 52.19 108 TYR A O 1
ATOM 878 N N . ILE A 1 109 ? -3.307 1.740 19.549 1.0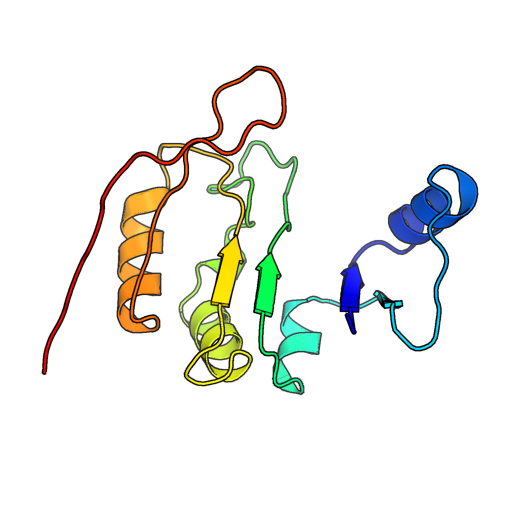0 58.34 109 ILE A N 1
ATOM 879 C CA . ILE A 1 109 ? -1.910 1.532 19.971 1.00 58.34 109 ILE A CA 1
ATOM 880 C C . ILE A 1 109 ? -0.973 1.956 18.835 1.00 58.34 109 ILE A C 1
ATOM 882 O O . ILE A 1 109 ? -1.042 1.406 17.738 1.00 58.34 109 ILE A O 1
ATOM 886 N N . SER A 1 110 ? -0.060 2.889 19.112 1.00 55.69 110 SER A N 1
ATOM 887 C CA . SER A 1 110 ? 1.087 3.195 18.249 1.00 55.69 110 SER A CA 1
ATOM 888 C C . SER A 1 110 ? 2.376 2.785 18.959 1.00 55.69 110 SER A C 1
ATOM 890 O O . SER A 1 110 ? 2.669 3.296 20.039 1.00 55.69 110 SER A O 1
ATOM 892 N N . THR A 1 111 ? 3.157 1.879 18.375 1.00 57.66 111 THR A N 1
ATOM 893 C CA . THR A 1 111 ? 4.473 1.483 18.902 1.00 57.66 111 THR A CA 1
ATOM 894 C C . THR A 1 111 ? 5.530 1.641 17.822 1.00 57.66 111 THR A C 1
ATOM 896 O O . THR A 1 111 ? 5.408 1.024 16.766 1.00 57.66 111 THR A O 1
ATOM 899 N N . ASP A 1 112 ? 6.577 2.413 18.104 1.00 55.31 112 ASP A N 1
ATOM 900 C CA . ASP A 1 112 ? 7.722 2.557 17.208 1.00 55.31 112 ASP A CA 1
ATOM 901 C C . ASP A 1 112 ? 8.766 1.469 17.490 1.00 55.31 112 ASP A C 1
ATOM 903 O O . ASP A 1 112 ? 9.198 1.260 18.629 1.00 55.31 112 ASP A O 1
ATOM 907 N N . PHE A 1 113 ? 9.197 0.783 16.432 1.00 51.28 113 PHE A N 1
ATOM 908 C CA . PHE A 1 113 ? 10.243 -0.231 16.496 1.00 51.28 113 PHE A CA 1
ATOM 909 C C . PHE A 1 113 ? 11.487 0.257 15.754 1.00 51.28 113 PHE A C 1
ATOM 911 O O . PHE A 1 113 ? 11.486 0.371 14.528 1.00 51.28 113 PHE A O 1
ATOM 918 N N . ALA A 1 114 ? 12.559 0.558 16.487 1.00 48.59 114 ALA A N 1
ATOM 919 C CA . ALA A 1 114 ? 13.819 0.971 15.884 1.00 48.59 114 ALA A CA 1
ATOM 920 C C . ALA A 1 114 ? 14.615 -0.256 15.410 1.00 48.59 114 ALA A C 1
ATOM 922 O O . ALA A 1 114 ? 15.057 -1.070 16.217 1.00 48.59 114 ALA A O 1
ATOM 923 N N . LEU A 1 115 ? 14.827 -0.380 14.096 1.00 41.53 115 LEU A N 1
ATOM 924 C CA . LEU A 1 115 ? 15.728 -1.387 13.530 1.00 41.53 115 LEU A CA 1
ATOM 925 C C . LEU A 1 115 ? 17.169 -0.843 13.555 1.00 41.53 115 LEU A C 1
ATOM 927 O O . LEU A 1 115 ? 17.499 0.079 12.803 1.00 41.53 115 LEU A O 1
ATOM 931 N N . GLU A 1 116 ? 18.043 -1.376 14.415 1.00 30.52 116 GLU A N 1
ATOM 932 C CA . GLU A 1 116 ? 19.462 -0.998 14.394 1.00 30.52 116 GLU A CA 1
ATOM 933 C C . GLU A 1 116 ? 20.175 -1.534 13.142 1.00 30.52 116 GLU A C 1
ATOM 935 O O . GLU A 1 116 ? 19.947 -2.646 12.663 1.00 30.52 116 GLU A O 1
ATOM 940 N N . ARG A 1 117 ? 21.054 -0.692 12.584 1.00 36.72 117 ARG A N 1
ATOM 941 C CA . ARG A 1 117 ? 21.765 -0.887 11.315 1.00 36.72 117 ARG A CA 1
ATOM 942 C C . ARG A 1 117 ? 22.814 -2.003 11.403 1.00 36.72 117 ARG A C 1
ATOM 944 O O . ARG A 1 117 ? 24.003 -1.704 11.447 1.00 36.72 117 ARG A O 1
ATOM 951 N N . LYS A 1 118 ? 22.403 -3.270 11.401 1.00 30.80 118 LYS A N 1
ATOM 952 C CA . LYS A 1 118 ? 23.143 -4.421 10.840 1.00 30.80 118 LYS A CA 1
ATOM 953 C C . LYS A 1 118 ? 22.374 -5.697 11.171 1.00 30.80 118 LYS A C 1
ATOM 955 O O . LYS A 1 118 ? 22.329 -6.100 12.323 1.00 30.80 118 LYS A O 1
ATOM 960 N N . ILE A 1 119 ? 21.880 -6.359 10.123 1.00 25.94 119 ILE A N 1
ATOM 961 C CA . ILE A 1 119 ? 21.188 -7.655 10.157 1.00 25.94 119 ILE A CA 1
ATOM 962 C C . ILE A 1 119 ? 19.770 -7.540 10.730 1.00 25.94 119 ILE A C 1
ATOM 964 O O . ILE A 1 119 ? 19.546 -7.027 11.818 1.00 25.94 119 ILE A O 1
ATOM 968 N N . SER A 1 120 ? 18.807 -8.044 9.959 1.00 25.88 120 SER A N 1
ATOM 969 C CA . SER A 1 120 ? 17.385 -8.200 10.270 1.00 25.88 120 SER A CA 1
ATOM 970 C C . SER A 1 120 ? 17.154 -9.060 11.523 1.00 25.88 120 SER A C 1
ATOM 972 O O . SER A 1 120 ? 16.730 -10.212 11.441 1.00 25.88 120 SER A O 1
ATOM 974 N N . ARG A 1 121 ? 17.457 -8.515 12.701 1.00 21.84 121 ARG A N 1
ATOM 975 C CA . ARG A 1 121 ? 17.072 -9.050 14.005 1.00 21.84 121 ARG A CA 1
ATOM 976 C C . ARG A 1 121 ? 16.070 -8.085 14.615 1.00 21.84 121 ARG A C 1
ATOM 978 O O . ARG A 1 121 ? 16.400 -6.949 14.935 1.00 21.84 121 ARG A O 1
ATOM 985 N N . PHE A 1 122 ? 14.832 -8.552 14.738 1.00 24.73 122 PHE A N 1
ATOM 986 C CA . PHE A 1 122 ? 13.793 -7.873 15.493 1.00 24.73 122 PHE A CA 1
ATOM 987 C C . PHE A 1 122 ? 14.249 -7.755 16.960 1.00 24.73 122 PHE A C 1
ATOM 989 O O . PHE A 1 122 ? 14.314 -8.759 17.664 1.00 24.73 122 PHE A O 1
ATOM 996 N N . PHE A 1 123 ? 14.558 -6.537 17.414 1.00 21.22 123 PHE A N 1
ATOM 997 C CA . PHE A 1 123 ? 14.715 -6.204 18.827 1.00 21.22 123 PHE A CA 1
ATOM 998 C C . PHE A 1 123 ? 13.806 -5.026 19.216 1.00 21.22 123 PHE A C 1
ATOM 1000 O O . PHE A 1 123 ? 13.883 -3.953 18.628 1.00 21.22 123 PHE A O 1
ATOM 1007 N N . THR A 1 124 ? 12.918 -5.239 20.191 1.00 29.09 124 THR A N 1
ATOM 1008 C CA . THR A 1 124 ? 11.988 -4.225 20.711 1.00 29.09 124 THR A CA 1
ATOM 1009 C C . THR A 1 124 ? 12.700 -3.245 21.644 1.00 29.09 124 THR A C 1
ATOM 1011 O O . THR A 1 124 ? 13.110 -3.636 22.736 1.00 29.09 124 THR A O 1
ATOM 1014 N N . SER A 1 125 ? 12.743 -1.964 21.284 1.00 25.41 125 SER A N 1
ATOM 1015 C CA . SER A 1 125 ? 12.564 -0.834 22.213 1.00 25.41 125 SER A CA 1
ATOM 1016 C C . SER A 1 125 ? 12.283 0.426 21.375 1.00 25.41 125 SER A C 1
ATOM 1018 O O . SER A 1 125 ? 13.039 0.793 20.485 1.00 25.41 125 SER A O 1
ATOM 1020 N N . SER A 1 126 ? 11.147 1.098 21.533 1.00 27.38 126 SER A N 1
ATOM 1021 C CA . SER A 1 126 ? 10.938 2.038 22.632 1.00 27.38 126 SER A CA 1
ATOM 1022 C C . SER A 1 126 ? 9.447 2.354 22.791 1.00 27.38 126 SER A C 1
ATOM 1024 O O . SER A 1 126 ? 8.715 2.541 21.825 1.00 27.38 126 SER A O 1
ATOM 1026 N N . PHE A 1 127 ? 9.010 2.393 24.047 1.00 30.64 127 PHE A N 1
ATOM 1027 C CA . PHE A 1 127 ? 7.648 2.680 24.488 1.00 30.64 127 PHE A CA 1
ATOM 1028 C C . PHE A 1 127 ? 7.156 4.058 24.013 1.00 30.64 127 PHE A C 1
ATOM 1030 O O . PHE A 1 127 ? 7.805 5.074 24.244 1.00 30.64 127 PHE A O 1
ATOM 1037 N N . SER A 1 128 ? 5.949 4.104 23.453 1.00 29.27 128 SER A N 1
ATOM 1038 C CA . SER A 1 128 ? 5.074 5.285 23.463 1.00 29.27 128 SER A CA 1
ATOM 1039 C C . SER A 1 128 ? 3.630 4.806 23.564 1.00 29.27 128 SER A C 1
ATOM 1041 O O . SER A 1 128 ? 2.838 4.894 22.635 1.00 29.27 128 SER A O 1
ATOM 1043 N N . LEU A 1 129 ? 3.314 4.214 24.714 1.00 25.53 129 LEU A N 1
ATOM 1044 C CA . LEU A 1 129 ? 1.986 3.714 25.037 1.00 25.53 129 LEU A CA 1
ATOM 1045 C C . LEU A 1 129 ? 1.090 4.903 25.421 1.00 25.53 129 LEU A C 1
ATOM 1047 O O . LEU A 1 129 ? 1.014 5.277 26.589 1.00 25.53 129 LEU A O 1
ATOM 1051 N N . PHE A 1 130 ? 0.445 5.541 24.443 1.00 25.78 130 PHE A N 1
ATOM 1052 C CA . PHE A 1 130 ? -0.628 6.496 24.725 1.00 25.78 130 PHE A CA 1
ATOM 1053 C C . PHE A 1 130 ? -1.950 5.736 24.844 1.00 25.78 130 PHE A C 1
ATOM 1055 O O . PHE A 1 130 ? -2.658 5.535 23.865 1.00 25.78 130 PHE A O 1
ATOM 1062 N N . PHE A 1 131 ? -2.290 5.318 26.065 1.00 24.12 131 PHE A N 1
ATOM 1063 C CA . PHE A 1 131 ? -3.663 4.944 26.389 1.00 24.12 131 PHE A CA 1
ATOM 1064 C C . PHE A 1 131 ? -4.510 6.213 26.478 1.00 24.12 131 PHE A C 1
ATOM 1066 O O . PHE A 1 131 ? -4.243 7.075 27.319 1.00 24.12 131 PHE A O 1
ATOM 1073 N N . ARG A 1 132 ? -5.570 6.314 25.672 1.00 23.78 132 ARG A N 1
ATOM 1074 C CA . ARG A 1 132 ? -6.682 7.216 25.981 1.00 23.78 132 ARG A CA 1
ATOM 1075 C C . ARG A 1 132 ? -7.956 6.405 26.163 1.00 23.78 132 ARG A C 1
ATOM 1077 O O . ARG A 1 132 ? -8.556 5.935 25.207 1.00 23.78 132 ARG A O 1
ATOM 1084 N N . ILE A 1 133 ? -8.310 6.236 27.432 1.00 32.19 133 ILE A N 1
ATOM 1085 C CA . ILE A 1 133 ? -9.634 5.827 27.891 1.00 32.19 133 ILE A CA 1
ATOM 1086 C C . ILE A 1 133 ? -10.551 7.042 27.727 1.00 32.19 133 ILE A C 1
ATOM 1088 O O . ILE A 1 133 ? -10.198 8.108 28.231 1.00 32.19 133 ILE A O 1
ATOM 1092 N N . THR A 1 134 ? -11.671 6.865 27.027 1.00 32.44 134 THR A N 1
ATOM 1093 C CA . THR A 1 134 ? -13.037 7.322 27.368 1.00 32.44 134 THR A CA 1
ATOM 1094 C C . THR A 1 134 ? -13.985 6.741 26.339 1.00 32.44 134 THR A C 1
ATOM 1096 O O . THR A 1 134 ? -13.748 7.031 25.145 1.00 32.44 134 THR A O 1
#

Sequence (134 aa):
MDITTVELDPAILRIAKKWYALDEDYRHRVIIDDGLNYVKCAAESVVHLDICTTDPDAKSLCPIDIFFTEEAVRVLSKLISERGILNSKTGNRYFTWHASKLLARFFYISTDFALERKISRFFTSSFSLFFRIT

Organism: Angiostrongylus cantonensis (NCBI:txid6313)

Secondary structure (DSSP, 8-state):
--EEEEES-HHHHHHHHHHS----BTTEEEEES-HHHHTTS--EEEEEE------TT-S-BTTBGGGGSHHHHHHHHHHEEEEEEEEE----TTSHHHHHHHHTTT-S--------SSS---------------

InterPro domains:
  IPR029063 S-adenosyl-L-methionine-dependent methyltransferase superfamily [G3DSA:3.40.50.150] (1-114)
  IPR029063 S-adenosyl-L-methionine-dependent methyltransferase superfamily [SSF53335] (2-108)